Protein AF-P29009-F1 (afdb_monomer_lite)

pLDDT: mean 86.18, std 13.1, range [43.97, 95.38]

Foldseek 3Di:
DDPVVVLVVVLVVVVVPDDVPDDRDDSVVSVVVVVVVVVVPD

Structure (mmCIF, N/CA/C/O backbone):
data_AF-P29009-F1
#
_entry.id   AF-P29009-F1
#
loop_
_atom_site.group_PDB
_atom_site.id
_atom_site.type_symbol
_atom_site.label_atom_id
_atom_site.label_alt_id
_atom_site.label_comp_id
_atom_site.label_asym_id
_atom_site.label_entity_id
_atom_site.label_seq_id
_atom_site.pdbx_PDB_ins_code
_atom_site.Cartn_x
_atom_site.Cartn_y
_atom_site.Cartn_z
_atom_site.occupancy
_atom_site.B_iso_or_equiv
_atom_site.auth_seq_id
_atom_site.auth_comp_id
_atom_site.auth_asym_id
_atom_site.auth_atom_id
_atom_site.pdbx_PDB_model_num
ATOM 1 N N . MET A 1 1 ? 13.770 -1.825 -13.827 1.00 76.50 1 MET A N 1
ATOM 2 C CA . MET A 1 1 ? 12.962 -0.923 -12.982 1.00 76.50 1 MET A CA 1
ATOM 3 C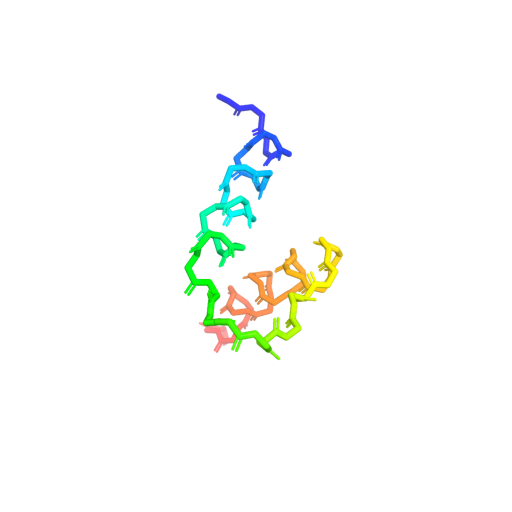 C . MET A 1 1 ? 13.851 -0.516 -11.827 1.00 76.50 1 MET A C 1
ATOM 5 O O . MET A 1 1 ? 14.653 -1.348 -11.407 1.00 76.50 1 MET A O 1
ATOM 9 N N . ASP A 1 2 ? 13.803 0.740 -11.398 1.00 90.69 2 ASP A N 1
ATOM 10 C CA . ASP A 1 2 ? 14.504 1.146 -10.180 1.00 90.69 2 ASP A CA 1
ATOM 11 C C . ASP A 1 2 ? 13.833 0.511 -8.947 1.00 90.69 2 ASP A C 1
ATOM 13 O O . ASP A 1 2 ? 12.715 -0.008 -9.019 1.0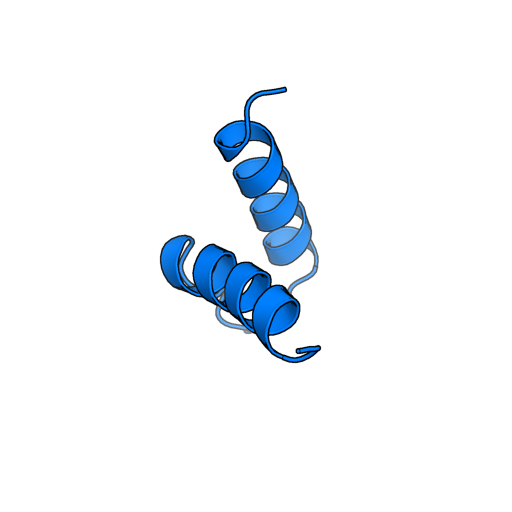0 90.69 2 ASP A O 1
ATOM 17 N N . PHE A 1 3 ? 14.568 0.458 -7.837 1.00 86.12 3 PHE A N 1
ATOM 18 C CA . PHE A 1 3 ? 14.081 -0.172 -6.612 1.00 86.12 3 PHE A CA 1
ATOM 19 C C . PHE A 1 3 ? 12.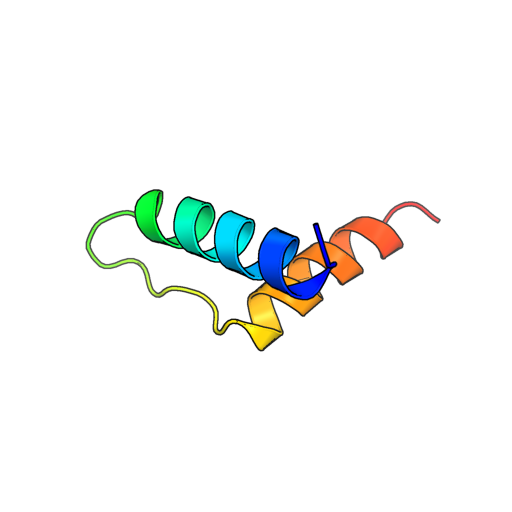833 0.533 -6.073 1.00 86.12 3 PHE A C 1
ATOM 21 O O . PHE A 1 3 ? 11.908 -0.143 -5.633 1.00 86.12 3 PHE A O 1
ATOM 28 N N . ASP A 1 4 ? 12.781 1.863 -6.149 1.00 87.00 4 ASP A N 1
ATOM 29 C CA . ASP A 1 4 ? 11.653 2.628 -5.623 1.00 87.00 4 ASP A CA 1
ATOM 30 C C . ASP A 1 4 ? 10.369 2.377 -6.429 1.00 87.00 4 ASP A C 1
ATOM 32 O O . ASP A 1 4 ? 9.358 2.060 -5.822 1.00 87.00 4 ASP A O 1
ATOM 36 N N . THR A 1 5 ? 10.423 2.327 -7.761 1.00 93.12 5 THR A N 1
ATOM 37 C CA . THR A 1 5 ? 9.309 1.932 -8.648 1.00 93.12 5 THR A CA 1
ATOM 38 C C . THR A 1 5 ? 8.830 0.514 -8.342 1.00 93.12 5 THR A C 1
ATOM 40 O O . THR A 1 5 ? 7.638 0.228 -8.422 1.00 93.12 5 THR A O 1
ATOM 43 N N . ILE A 1 6 ? 9.743 -0.413 -8.021 1.00 93.19 6 ILE A N 1
ATOM 44 C CA . ILE A 1 6 ? 9.355 -1.774 -7.615 1.00 93.19 6 ILE A CA 1
ATOM 45 C C . ILE A 1 6 ? 8.618 -1.733 -6.268 1.00 93.19 6 ILE A C 1
ATOM 47 O O . ILE A 1 6 ? 7.609 -2.415 -6.113 1.00 93.19 6 ILE A O 1
ATOM 51 N N . MET A 1 7 ? 9.100 -0.941 -5.306 1.00 91.38 7 MET A N 1
ATOM 52 C CA . MET A 1 7 ? 8.464 -0.803 -3.992 1.00 91.38 7 MET A CA 1
ATOM 53 C C . MET A 1 7 ? 7.127 -0.066 -4.055 1.00 91.38 7 MET A C 1
ATOM 55 O O . MET A 1 7 ? 6.210 -0.463 -3.349 1.00 91.38 7 MET A O 1
ATOM 59 N N . GLU A 1 8 ? 6.995 0.960 -4.893 1.00 93.75 8 GLU A N 1
ATOM 60 C CA . GLU A 1 8 ? 5.736 1.676 -5.125 1.00 93.75 8 GLU A CA 1
ATOM 61 C C . GLU A 1 8 ? 4.670 0.727 -5.664 1.00 93.75 8 GLU A C 1
ATOM 63 O O . GLU A 1 8 ? 3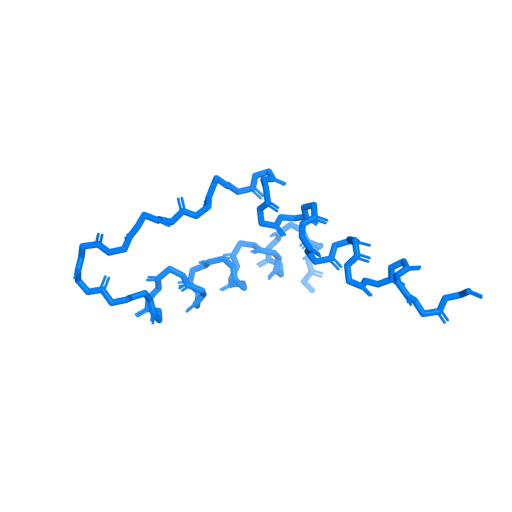.606 0.622 -5.068 1.00 93.75 8 GLU A O 1
ATOM 68 N N . LYS A 1 9 ? 4.989 -0.063 -6.696 1.00 95.00 9 LYS A N 1
ATOM 69 C CA . LYS A 1 9 ? 4.059 -1.070 -7.230 1.00 95.00 9 LYS A CA 1
ATOM 70 C C . LYS A 1 9 ? 3.667 -2.120 -6.198 1.00 95.00 9 LYS A C 1
ATOM 72 O O . LYS A 1 9 ? 2.499 -2.460 -6.079 1.00 95.00 9 LYS A O 1
ATOM 77 N N . ALA A 1 10 ? 4.635 -2.620 -5.432 1.00 93.88 10 ALA A N 1
ATOM 78 C CA . ALA A 1 10 ? 4.349 -3.585 -4.376 1.00 93.88 10 ALA A CA 1
ATOM 79 C C . ALA A 1 10 ? 3.469 -2.978 -3.268 1.00 93.88 10 ALA A C 1
ATOM 81 O O . ALA A 1 10 ? 2.650 -3.678 -2.678 1.00 93.88 10 ALA A O 1
ATOM 82 N N . TYR A 1 11 ? 3.636 -1.685 -2.981 1.00 95.38 11 TYR A N 1
ATOM 83 C CA . TYR A 1 11 ? 2.806 -0.965 -2.023 1.00 95.38 11 TYR A CA 1
ATOM 84 C C . TYR A 1 11 ? 1.393 -0.709 -2.557 1.00 95.38 11 TYR A C 1
ATOM 86 O O . TYR A 1 11 ? 0.436 -0.847 -1.804 1.00 95.38 11 TYR A O 1
ATOM 94 N N . GLU A 1 12 ? 1.250 -0.384 -3.843 1.00 95.00 12 GLU A N 1
ATOM 95 C CA . GLU A 1 12 ? -0.050 -0.278 -4.515 1.00 95.00 12 GLU A CA 1
ATOM 96 C C . GLU A 1 12 ? -0.796 -1.615 -4.471 1.00 95.00 12 GLU A C 1
ATOM 98 O O . GLU A 1 12 ? -1.928 -1.655 -4.006 1.00 95.00 12 GLU A O 1
ATOM 103 N N . GLU A 1 13 ? -0.144 -2.722 -4.840 1.00 95.31 13 GLU A N 1
ATOM 104 C CA . GLU A 1 13 ? -0.732 -4.068 -4.752 1.00 95.31 13 GLU A CA 1
ATOM 105 C C . GLU A 1 13 ? -1.111 -4.442 -3.309 1.00 95.31 13 GLU A C 1
ATOM 107 O O . GLU A 1 13 ? -2.172 -5.019 -3.071 1.00 95.31 13 GLU A O 1
ATOM 112 N N . TYR A 1 14 ? -0.267 -4.090 -2.330 1.00 94.44 14 TYR A N 1
ATOM 113 C CA . TYR A 1 14 ? -0.582 -4.247 -0.908 1.00 94.44 14 TYR A CA 1
ATOM 114 C C . TYR A 1 14 ? -1.838 -3.459 -0.531 1.00 94.44 14 TYR A C 1
ATOM 116 O O . TYR A 1 14 ? -2.732 -4.013 0.101 1.00 94.44 14 TYR A O 1
ATOM 124 N N . PHE A 1 15 ? -1.915 -2.192 -0.938 1.00 92.38 15 PHE A N 1
ATOM 125 C CA . PHE A 1 15 ? -3.022 -1.298 -0.620 1.00 92.38 15 PHE A CA 1
ATOM 126 C C . PHE A 1 15 ? -4.334 -1.747 -1.269 1.00 92.38 15 PHE A C 1
ATOM 128 O O . PHE A 1 15 ? -5.372 -1.750 -0.615 1.00 92.38 15 PHE A O 1
ATOM 135 N N . GLU A 1 16 ? -4.292 -2.170 -2.533 1.00 93.38 16 GLU A N 1
ATOM 136 C CA . GLU A 1 16 ? -5.451 -2.707 -3.254 1.00 93.38 16 GLU A CA 1
ATOM 137 C C . GLU A 1 16 ? -5.968 -4.018 -2.648 1.00 93.38 16 GLU A C 1
ATOM 139 O O . GLU A 1 16 ? -7.153 -4.330 -2.766 1.00 93.38 16 GLU A O 1
ATOM 144 N N . GLY A 1 17 ? -5.094 -4.783 -1.988 1.00 92.88 17 GLY A N 1
ATOM 145 C CA . GLY A 1 17 ? -5.447 -6.015 -1.288 1.00 92.88 17 GLY A CA 1
ATOM 146 C C . GL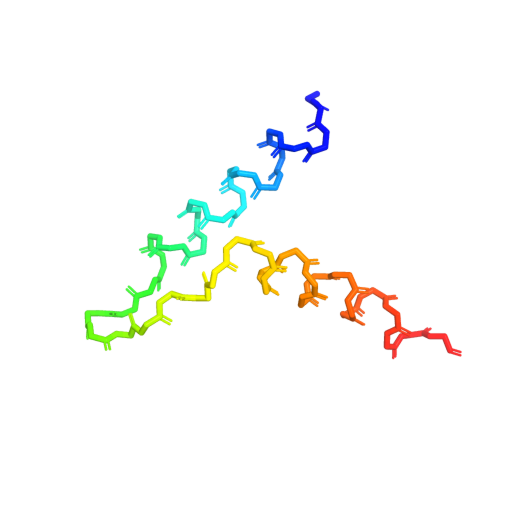Y A 1 17 ? -6.033 -5.822 0.114 1.00 92.88 17 GLY A C 1
ATOM 147 O O . GLY A 1 17 ? -6.488 -6.807 0.698 1.00 92.88 17 GLY A O 1
ATOM 148 N N . LEU A 1 18 ? -6.021 -4.603 0.666 1.00 92.19 18 LEU A N 1
ATOM 149 C CA . LEU A 1 18 ? -6.550 -4.331 2.005 1.00 92.19 18 LEU A CA 1
ATOM 150 C C . LEU A 1 18 ? -8.072 -4.455 2.042 1.00 92.19 18 LEU A C 1
ATOM 152 O O . LEU A 1 18 ? -8.781 -4.024 1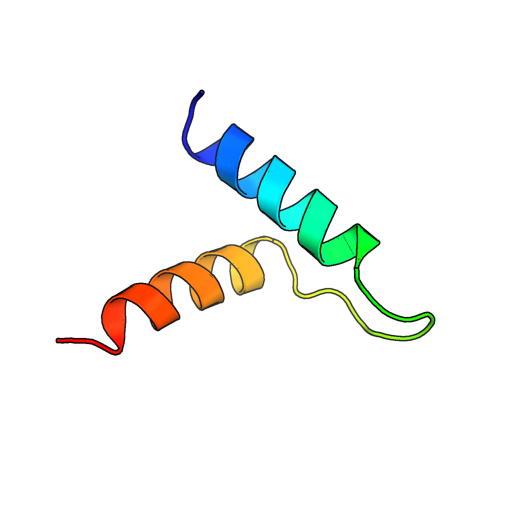.129 1.00 92.19 18 LEU A O 1
ATOM 156 N N . ALA A 1 19 ? -8.591 -5.022 3.132 1.00 94.44 19 ALA A N 1
ATOM 157 C CA . ALA A 1 19 ? -10.030 -5.063 3.349 1.00 94.44 19 ALA A CA 1
ATOM 158 C C . ALA A 1 19 ? -10.575 -3.665 3.689 1.00 94.44 19 ALA A C 1
ATOM 160 O O . ALA A 1 19 ? -9.878 -2.810 4.238 1.00 94.44 19 ALA A O 1
ATOM 161 N N . GLU A 1 20 ? -11.856 -3.427 3.397 1.00 89.44 20 GLU A N 1
ATOM 162 C CA . GLU A 1 20 ? -12.504 -2.165 3.755 1.00 89.44 20 GLU A CA 1
ATOM 163 C C . GLU A 1 20 ? -12.447 -1.944 5.277 1.00 89.44 20 GLU A C 1
ATOM 165 O O . GLU A 1 20 ? -12.952 -2.751 6.059 1.00 89.44 20 GLU A O 1
ATOM 170 N N . GLY A 1 21 ? -11.819 -0.840 5.689 1.00 91.12 21 GLY A N 1
ATOM 171 C CA . GLY A 1 21 ? -11.615 -0.488 7.095 1.00 91.12 21 GLY A CA 1
ATOM 172 C C . GLY A 1 21 ? -10.271 -0.924 7.685 1.00 91.12 21 GLY A C 1
ATOM 173 O O . GLY A 1 21 ? -9.994 -0.569 8.830 1.00 91.12 21 GLY A O 1
ATOM 174 N N . GLU A 1 22 ? -9.425 -1.637 6.938 1.00 93.06 22 GLU A N 1
ATOM 175 C CA . GLU A 1 22 ? -8.036 -1.865 7.342 1.00 93.06 22 GLU A CA 1
ATOM 176 C C . GLU A 1 22 ? -7.171 -0.631 7.071 1.00 93.06 22 GLU A C 1
ATOM 178 O O . GLU A 1 22 ? -7.238 -0.003 6.012 1.00 93.06 22 GLU A O 1
ATOM 183 N N . GLU A 1 23 ? -6.339 -0.276 8.049 1.00 92.38 23 GLU A N 1
ATOM 184 C CA . GLU A 1 23 ? -5.374 0.807 7.901 1.00 92.38 23 GLU A CA 1
ATOM 185 C C . GLU A 1 23 ? -4.144 0.303 7.145 1.00 92.38 23 GLU A C 1
ATOM 187 O O . GLU A 1 23 ? -3.467 -0.645 7.553 1.00 92.38 23 GLU A O 1
ATOM 192 N N . ALA A 1 24 ? -3.834 0.964 6.034 1.00 91.88 24 ALA A N 1
ATOM 193 C CA . ALA A 1 24 ? -2.593 0.720 5.325 1.00 91.88 24 ALA A CA 1
ATOM 194 C C . ALA A 1 24 ? -1.393 1.148 6.179 1.00 91.88 24 ALA A C 1
ATOM 196 O O . ALA A 1 24 ? -1.400 2.225 6.778 1.00 91.88 24 ALA A O 1
ATOM 197 N N . LEU A 1 25 ? -0.332 0.337 6.173 1.00 94.06 25 LEU A N 1
ATOM 198 C CA . LEU A 1 25 ? 0.971 0.759 6.681 1.00 94.06 25 LEU A CA 1
ATOM 199 C C . LEU A 1 25 ? 1.433 2.003 5.925 1.00 94.06 25 LEU A C 1
ATOM 201 O O . LEU A 1 25 ? 1.191 2.118 4.727 1.00 94.06 25 LEU A O 1
ATOM 205 N N . SER A 1 26 ? 2.172 2.903 6.571 1.00 94.44 26 SER A N 1
ATOM 206 C CA . SER A 1 26 ? 2.861 3.946 5.811 1.00 94.44 26 SER A CA 1
ATOM 207 C C . SER A 1 26 ? 3.900 3.325 4.870 1.00 94.44 26 SER A C 1
ATOM 209 O O . SER A 1 26 ? 4.462 2.263 5.145 1.00 94.44 26 SER A O 1
ATOM 211 N N . PHE A 1 27 ? 4.233 4.011 3.773 1.00 91.88 27 PHE A N 1
ATOM 212 C CA . PHE A 1 27 ? 5.225 3.508 2.812 1.00 91.88 27 PHE A CA 1
ATOM 213 C C . PHE A 1 27 ? 6.584 3.178 3.463 1.00 91.88 27 PHE A C 1
ATOM 215 O O . PHE A 1 27 ? 7.260 2.220 3.082 1.00 91.88 27 PHE A O 1
ATOM 222 N N . SER A 1 28 ? 6.977 3.937 4.493 1.00 91.81 28 SER A N 1
ATOM 223 C CA . SER A 1 28 ? 8.192 3.659 5.266 1.00 91.81 28 SER A CA 1
ATOM 224 C C . SER A 1 28 ? 8.077 2.367 6.077 1.00 91.81 28 SER A C 1
ATOM 226 O O . SER A 1 28 ? 9.004 1.556 6.060 1.00 91.81 28 SER A O 1
ATOM 228 N N . GLU A 1 29 ? 6.956 2.158 6.771 1.00 94.06 29 GLU A N 1
ATOM 229 C CA . GLU A 1 29 ? 6.699 0.927 7.529 1.00 94.06 29 GLU A CA 1
ATOM 230 C C . GLU A 1 29 ? 6.620 -0.285 6.603 1.00 94.06 29 GLU A C 1
ATOM 232 O O . GLU A 1 29 ? 7.202 -1.321 6.910 1.00 94.06 29 GLU A O 1
ATOM 237 N N . PHE A 1 30 ? 5.997 -0.139 5.433 1.00 93.19 30 PHE A N 1
ATOM 238 C CA . PHE A 1 30 ? 5.951 -1.170 4.401 1.00 93.19 30 PHE A CA 1
ATOM 239 C C . PHE A 1 30 ? 7.359 -1.588 3.939 1.00 93.19 30 PHE A C 1
ATOM 241 O O . PHE A 1 30 ? 7.713 -2.769 4.003 1.00 93.19 30 PHE A O 1
ATOM 248 N N . LYS A 1 31 ? 8.220 -0.628 3.560 1.00 90.81 31 LYS A N 1
ATOM 249 C CA . LYS A 1 31 ? 9.622 -0.908 3.178 1.00 90.81 31 LYS A CA 1
ATOM 250 C C . LYS A 1 31 ? 10.407 -1.554 4.320 1.00 90.81 31 LYS A C 1
ATOM 252 O O . LYS A 1 31 ? 11.235 -2.442 4.085 1.00 90.81 31 LYS A O 1
ATOM 257 N N . GLN A 1 32 ? 10.161 -1.120 5.555 1.00 90.38 32 GLN A N 1
ATOM 258 C CA . GLN A 1 32 ? 10.802 -1.683 6.738 1.00 90.38 32 GLN A CA 1
ATOM 259 C C . GLN A 1 32 ? 10.332 -3.113 7.010 1.00 90.38 32 GLN A C 1
ATOM 261 O O . GLN A 1 32 ? 11.172 -3.958 7.308 1.00 90.38 32 GLN A O 1
ATOM 266 N N . ALA A 1 33 ? 9.039 -3.408 6.868 1.00 88.56 33 ALA A N 1
ATOM 267 C CA . ALA A 1 33 ? 8.483 -4.747 7.030 1.00 88.56 33 ALA A CA 1
ATOM 268 C C . ALA A 1 33 ? 9.116 -5.723 6.030 1.00 88.56 33 ALA A C 1
ATOM 270 O O . ALA A 1 33 ? 9.654 -6.748 6.445 1.00 88.56 33 ALA A O 1
ATOM 271 N N . LEU A 1 34 ? 9.191 -5.347 4.747 1.00 85.25 34 LEU A N 1
ATOM 272 C CA . LEU A 1 34 ? 9.873 -6.139 3.713 1.00 85.25 34 LEU A CA 1
ATOM 273 C C . LEU A 1 34 ? 11.360 -6.364 4.033 1.00 85.25 34 LEU A C 1
ATOM 275 O O . LEU A 1 34 ? 11.872 -7.481 3.927 1.00 85.25 34 LEU A O 1
ATOM 279 N N . SER A 1 35 ? 12.057 -5.311 4.469 1.00 82.38 35 SER A N 1
ATOM 280 C CA . SER A 1 35 ? 13.478 -5.391 4.839 1.00 82.38 35 SER A CA 1
ATOM 281 C C . SER A 1 35 ? 13.712 -6.234 6.098 1.00 82.38 35 SER A C 1
ATOM 283 O O . SER A 1 35 ? 14.733 -6.914 6.212 1.00 82.38 35 SER A O 1
ATOM 285 N N . SER A 1 36 ? 12.776 -6.200 7.046 1.00 81.75 36 SER A N 1
ATOM 286 C CA . SER A 1 36 ? 12.819 -6.973 8.288 1.00 81.75 36 SER A CA 1
ATOM 287 C C . SER A 1 36 ? 12.572 -8.456 8.019 1.00 81.75 36 SER A C 1
ATOM 289 O O . SER A 1 36 ? 13.326 -9.303 8.500 1.00 81.75 36 SER A O 1
ATOM 291 N N . SER A 1 37 ? 11.601 -8.783 7.160 1.00 66.25 37 SER A N 1
ATOM 292 C CA . SER A 1 37 ? 11.366 -10.156 6.702 1.00 66.25 37 SER A CA 1
ATOM 293 C C . SER A 1 37 ? 12.603 -10.747 6.026 1.00 66.25 37 SER A C 1
ATOM 295 O O . SER A 1 37 ? 12.940 -11.900 6.278 1.00 66.25 37 SER A O 1
ATOM 297 N N . ALA A 1 38 ? 13.345 -9.947 5.251 1.00 60.25 38 ALA A N 1
ATOM 298 C CA . ALA A 1 38 ? 14.612 -10.382 4.660 1.00 60.25 38 ALA A CA 1
ATOM 299 C C . ALA A 1 38 ? 15.720 -10.637 5.704 1.00 60.25 38 ALA A C 1
ATOM 301 O O . ALA A 1 38 ? 16.606 -11.458 5.476 1.00 60.25 38 ALA A O 1
ATOM 302 N N . LYS A 1 39 ? 15.685 -9.951 6.854 1.00 56.31 39 LYS A N 1
ATOM 303 C CA . LYS A 1 39 ? 16.666 -10.102 7.944 1.00 56.31 39 LYS A CA 1
ATOM 304 C C . LYS A 1 39 ? 16.351 -11.262 8.891 1.00 56.31 39 LYS A C 1
ATOM 306 O O . LYS A 1 39 ? 17.270 -11.755 9.532 1.00 56.31 39 LYS A O 1
ATOM 311 N N . SER A 1 40 ? 15.101 -11.720 8.963 1.00 56.88 40 SER A N 1
ATOM 312 C CA . SER A 1 40 ? 14.661 -12.788 9.880 1.00 56.88 40 SER A CA 1
ATOM 313 C C . SER A 1 40 ? 15.181 -14.196 9.532 1.00 56.88 40 SER A C 1
ATOM 315 O O . SER A 1 40 ? 14.819 -15.156 10.209 1.00 56.88 40 SER A O 1
ATOM 317 N N . ASN A 1 41 ? 16.014 -14.346 8.500 1.00 53.38 41 ASN A N 1
ATOM 318 C CA . ASN A 1 41 ? 16.489 -15.647 8.022 1.00 53.38 41 ASN A CA 1
ATOM 319 C C . ASN A 1 41 ? 18.020 -15.830 8.078 1.00 53.38 41 ASN A C 1
ATOM 321 O O . ASN A 1 41 ? 18.546 -16.687 7.366 1.00 53.38 41 ASN A O 1
ATOM 325 N N . GLY A 1 42 ? 18.726 -15.036 8.892 1.00 43.97 42 GLY A N 1
ATOM 326 C CA . GLY A 1 42 ? 20.158 -15.206 9.185 1.00 43.97 42 GLY A CA 1
ATOM 327 C C . GLY A 1 42 ? 20.391 -15.610 10.630 1.00 43.97 42 GLY A C 1
ATOM 328 O O . GLY A 1 42 ? 21.241 -16.499 10.847 1.00 43.97 42 GLY A O 1
#

Radius of gyration: 11.44 Å; chains: 1; bounding box: 33×20×23 Å

Secondary structure (DSSP, 8-state):
--HHHHHHHHHHHHHHTSPTTPPPPPHHHHHHHHHHHHHTT-

Sequence (42 aa):
MDFDTIMEKAYEEYFEGLAEGEEALSFSEFKQALSSSAKSNG

Organism: Escherichia coli (strain K12) (NCBI:txid83333)